Protein AF-A0A380DXM8-F1 (afdb_monomer)

Radius of gyration: 19.33 Å; Cα contacts (8 Å, |Δi|>4): 105; chains: 1; bounding box: 53×20×56 Å

Solvent-accessible surface area (backbone atoms only — not comparable to full-atom values): 6214 Å² total; per-residue (Å²): 131,88,48,75,65,54,55,52,49,53,53,50,52,52,52,49,50,58,56,69,70,33,65,70,55,52,52,49,51,54,52,48,38,45,73,65,14,28,39,36,30,32,57,38,96,87,40,85,59,96,79,51,85,58,58,85,42,39,77,30,75,46,48,55,74,71,62,51,72,71,55,53,52,50,52,53,47,33,36,73,71,51,32,34,42,78,46,80,48,55,85,54,63,71,53,52,54,50,51,47,57,60,55,54,63,73,75,106

InterPro domains:
  IPR023323 Tex-like domain superfamily [G3DSA:1.10.3500.10] (1-107)
  IPR055179 Tex-like, central region [PF22706] (3-94)

Mean predicted aligned error: 6.72 Å

pLDDT: mean 87.37, std 10.11, range [43.41, 94.94]

Nearest PDB structures (foldseek):
  2oce-assembly1_A  TM=9.085E-01  e=1.465E-05  Pseudomonas aeruginosa PAO1
  3bzk-assembly1_A  TM=8.880E-01  e=1.674E-05  Pseudomonas aeruginosa
  8aaf-assembly1_a  TM=2.800E-01  e=2.878E+00  Saccharomyces cerevisiae
  7zjw-assembly1_Lt  TM=1.948E-01  e=2.693E+00  Oryctolagus cuniculus

Structure (mmCIF, N/CA/C/O backbone):
data_AF-A0A380DXM8-F1
#
_entry.id   AF-A0A380DXM8-F1
#
loop_
_atom_site.group_PDB
_atom_site.id
_atom_site.type_symbol
_atom_site.label_atom_id
_atom_site.label_alt_id
_atom_site.label_comp_id
_atom_site.label_asym_id
_atom_site.label_entity_id
_atom_site.label_seq_id
_atom_site.pdbx_PDB_ins_code
_atom_site.Cartn_x
_atom_site.Cartn_y
_atom_site.Cartn_z
_atom_site.occupancy
_atom_site.B_iso_or_equiv
_atom_site.auth_seq_id
_atom_site.auth_comp_id
_atom_site.auth_asym_id
_atom_site.auth_atom_id
_atom_site.pdbx_PDB_model_num
ATOM 1 N N . MET A 1 1 ? 35.869 -7.745 -3.621 1.00 48.25 1 MET A N 1
ATOM 2 C CA . MET A 1 1 ? 35.861 -8.018 -5.073 1.00 48.25 1 MET A CA 1
ATOM 3 C C . MET A 1 1 ? 34.392 -8.076 -5.457 1.00 48.25 1 MET A C 1
ATOM 5 O O . MET A 1 1 ? 33.714 -8.924 -4.899 1.00 48.25 1 MET A O 1
ATOM 9 N N . GLN A 1 2 ? 33.871 -7.117 -6.230 1.00 68.44 2 GLN A N 1
ATOM 10 C CA . GLN A 1 2 ? 32.475 -7.179 -6.692 1.00 68.44 2 GLN A CA 1
ATOM 11 C C . GLN A 1 2 ? 32.359 -8.348 -7.672 1.00 68.44 2 GLN A C 1
ATOM 13 O O . GLN A 1 2 ? 33.169 -8.453 -8.596 1.00 68.44 2 GLN A O 1
ATOM 18 N N . SER A 1 3 ? 31.434 -9.267 -7.406 1.00 89.12 3 SER A N 1
ATOM 19 C CA . SER A 1 3 ? 31.192 -10.427 -8.260 1.00 89.12 3 SER A CA 1
ATOM 20 C C . SER A 1 3 ? 30.393 -10.025 -9.506 1.00 89.12 3 SER A C 1
ATOM 22 O O . SER A 1 3 ? 29.786 -8.955 -9.557 1.00 89.12 3 SER A O 1
ATOM 24 N N . VAL A 1 4 ? 30.370 -10.890 -10.523 1.00 89.75 4 VAL A N 1
ATOM 25 C CA . VAL A 1 4 ? 29.502 -10.699 -11.701 1.00 89.75 4 VAL A CA 1
ATOM 26 C C . VAL A 1 4 ? 28.026 -10.614 -11.283 1.00 89.75 4 VAL A C 1
ATOM 28 O O . VAL A 1 4 ? 27.266 -9.839 -11.857 1.00 89.75 4 VAL A O 1
ATOM 31 N N . GLU A 1 5 ? 27.631 -11.354 -10.248 1.00 90.69 5 GLU A N 1
ATOM 32 C CA . GLU A 1 5 ? 26.272 -11.341 -9.697 1.00 90.69 5 GLU A CA 1
ATOM 33 C C . GLU A 1 5 ? 25.928 -9.990 -9.059 1.00 90.69 5 GLU A C 1
ATOM 35 O O . GLU A 1 5 ? 24.837 -9.469 -9.286 1.00 90.69 5 GLU A O 1
ATOM 40 N N . ASP A 1 6 ? 26.873 -9.375 -8.340 1.00 89.56 6 ASP A N 1
ATOM 41 C CA . ASP A 1 6 ? 26.690 -8.035 -7.768 1.00 89.56 6 ASP A CA 1
ATOM 42 C C . ASP A 1 6 ? 26.510 -6.977 -8.863 1.00 89.56 6 ASP A C 1
ATOM 44 O O . ASP A 1 6 ? 25.696 -6.066 -8.717 1.00 89.56 6 ASP A O 1
ATOM 48 N N . ALA A 1 7 ? 27.238 -7.107 -9.977 1.00 89.31 7 ALA A N 1
ATOM 49 C CA . ALA A 1 7 ? 27.105 -6.201 -11.115 1.00 89.31 7 ALA A CA 1
ATOM 50 C C . ALA A 1 7 ? 25.731 -6.333 -11.798 1.00 89.31 7 ALA A C 1
ATOM 52 O O . ALA A 1 7 ? 25.110 -5.322 -12.128 1.00 89.31 7 ALA A O 1
ATOM 53 N N . ILE A 1 8 ? 25.228 -7.563 -11.969 1.00 91.19 8 ILE A N 1
ATOM 54 C CA . ILE A 1 8 ? 23.885 -7.814 -12.517 1.00 91.19 8 ILE A CA 1
ATOM 55 C C . ILE A 1 8 ? 22.816 -7.257 -11.580 1.00 91.19 8 ILE A C 1
ATOM 57 O O . ILE A 1 8 ? 21.902 -6.572 -12.034 1.00 91.19 8 ILE A O 1
ATOM 61 N N . LYS A 1 9 ? 22.942 -7.514 -10.276 1.00 93.31 9 LYS A N 1
ATOM 62 C CA . LYS A 1 9 ? 21.993 -7.015 -9.282 1.00 93.31 9 LYS A CA 1
ATOM 63 C C . LYS A 1 9 ? 21.969 -5.488 -9.251 1.00 93.31 9 LYS A C 1
ATOM 65 O O . LYS A 1 9 ? 20.894 -4.906 -9.296 1.00 93.31 9 LYS A O 1
ATOM 70 N N . GLY A 1 10 ? 23.135 -4.844 -9.287 1.00 91.06 10 GLY A N 1
ATOM 71 C CA . GLY A 1 10 ? 23.222 -3.387 -9.383 1.00 91.06 10 GLY A CA 1
ATOM 72 C C . GLY A 1 10 ? 22.532 -2.838 -10.635 1.00 91.06 10 GLY A C 1
ATOM 73 O O . GLY A 1 10 ? 21.799 -1.858 -10.550 1.00 91.06 10 GLY A O 1
ATOM 74 N N . ALA A 1 11 ? 22.695 -3.493 -11.788 1.00 90.81 11 ALA A N 1
ATOM 75 C CA . ALA A 1 11 ? 21.985 -3.108 -13.008 1.00 90.81 11 ALA A CA 1
ATOM 76 C C . ALA A 1 11 ? 20.458 -3.288 -12.884 1.00 90.81 11 ALA A C 1
ATOM 78 O O . ALA A 1 11 ? 19.703 -2.428 -13.335 1.00 90.81 11 ALA A O 1
ATOM 79 N N . GLN A 1 12 ? 19.997 -4.372 -12.252 1.00 90.44 12 GLN A N 1
ATOM 80 C CA . GLN A 1 12 ? 18.573 -4.606 -11.988 1.00 90.44 12 GLN A CA 1
ATOM 81 C C . GLN A 1 12 ? 17.981 -3.561 -11.039 1.00 90.44 12 GLN A C 1
ATOM 83 O O . GLN A 1 12 ? 16.894 -3.056 -11.310 1.00 90.44 12 GLN A O 1
ATOM 88 N N . ASP A 1 13 ? 18.700 -3.209 -9.972 1.00 93.50 13 ASP A N 1
ATOM 89 C CA . ASP A 1 13 ? 18.269 -2.205 -8.998 1.00 93.50 13 ASP A CA 1
ATOM 90 C C . ASP A 1 13 ? 18.113 -0.827 -9.665 1.00 93.50 13 ASP A C 1
ATOM 92 O O . ASP A 1 13 ? 17.107 -0.154 -9.451 1.00 93.50 13 ASP A O 1
ATOM 96 N N . ILE A 1 14 ? 19.038 -0.450 -10.559 1.00 91.94 14 ILE A N 1
ATOM 97 C CA . ILE A 1 14 ? 18.951 0.797 -11.341 1.00 91.94 14 ILE A CA 1
ATOM 98 C C . ILE A 1 14 ? 17.700 0.808 -12.231 1.00 91.94 14 ILE A C 1
ATOM 100 O O . ILE A 1 14 ? 16.972 1.800 -12.270 1.00 91.94 14 ILE A O 1
ATOM 104 N N . ILE A 1 15 ? 17.429 -0.288 -12.946 1.00 89.19 15 ILE A N 1
ATOM 105 C CA . ILE A 1 15 ? 16.239 -0.392 -13.807 1.00 89.19 15 ILE A CA 1
ATOM 106 C C . ILE A 1 15 ? 14.961 -0.331 -12.959 1.00 89.19 15 ILE A C 1
ATOM 108 O O . ILE A 1 15 ? 14.004 0.356 -13.322 1.00 89.19 15 ILE A O 1
ATOM 112 N N . ALA A 1 16 ? 14.942 -1.016 -11.814 1.00 89.44 16 ALA A N 1
ATOM 113 C CA . ALA A 1 16 ? 13.811 -0.993 -10.894 1.00 89.44 16 ALA A CA 1
ATOM 114 C C . ALA A 1 16 ? 13.545 0.422 -10.359 1.00 89.44 16 ALA A C 1
ATOM 116 O O . ALA A 1 16 ? 12.389 0.850 -10.333 1.00 89.44 16 ALA A O 1
ATOM 117 N N . GLU A 1 17 ? 14.594 1.164 -9.997 1.00 91.12 17 GLU A N 1
ATOM 118 C CA . GLU A 1 17 ? 14.501 2.559 -9.559 1.00 91.12 17 GLU A CA 1
ATOM 119 C C . GLU A 1 17 ? 13.874 3.433 -10.655 1.00 91.12 17 GLU A C 1
ATOM 121 O O . GLU A 1 17 ? 12.846 4.072 -10.418 1.00 91.12 17 GLU A O 1
ATOM 126 N N . GLN A 1 18 ? 14.397 3.357 -11.884 1.00 89.75 18 GLN A N 1
ATOM 127 C CA . GLN A 1 18 ? 13.888 4.116 -13.034 1.00 89.75 18 GLN A CA 1
ATOM 128 C C . GLN A 1 18 ? 12.404 3.847 -13.320 1.00 89.75 18 GLN A C 1
ATOM 130 O O . GLN A 1 18 ? 11.630 4.782 -13.547 1.00 89.75 18 GLN A O 1
ATOM 135 N N . ILE A 1 19 ? 11.986 2.579 -13.287 1.00 88.44 19 ILE A N 1
ATOM 136 C CA . ILE A 1 19 ? 10.580 2.205 -13.482 1.00 88.44 19 ILE A CA 1
ATOM 137 C C . ILE A 1 19 ? 9.728 2.712 -12.306 1.00 88.44 19 ILE A C 1
ATOM 139 O O . ILE A 1 19 ? 8.635 3.239 -12.519 1.00 88.44 19 ILE A O 1
ATOM 143 N N . SER A 1 20 ? 10.212 2.599 -11.067 1.00 88.38 20 SER A N 1
ATOM 144 C CA . SER A 1 20 ? 9.463 3.004 -9.867 1.00 88.38 20 SER A CA 1
ATOM 145 C C . SER A 1 20 ? 9.213 4.518 -9.770 1.00 88.38 20 SER A C 1
ATOM 147 O O . SER A 1 20 ? 8.179 4.957 -9.241 1.00 88.38 20 SER A O 1
ATOM 149 N N . ASP A 1 21 ? 10.118 5.317 -10.337 1.00 90.19 21 ASP A N 1
ATOM 150 C CA . ASP A 1 21 ? 10.029 6.776 -10.356 1.00 90.19 21 ASP A CA 1
ATOM 151 C C . ASP A 1 21 ? 9.186 7.322 -11.508 1.00 90.19 21 ASP A C 1
ATOM 153 O O . ASP A 1 21 ? 8.804 8.495 -11.502 1.00 90.19 21 ASP A O 1
ATOM 157 N N . ASN A 1 22 ? 8.802 6.480 -12.469 1.00 91.88 22 ASN A N 1
ATOM 158 C CA . ASN A 1 22 ? 7.989 6.925 -13.586 1.00 91.88 22 ASN A CA 1
ATOM 159 C C . ASN A 1 22 ? 6.546 7.260 -13.129 1.00 91.88 22 ASN A C 1
ATOM 161 O O . ASN A 1 22 ? 5.769 6.371 -12.742 1.00 91.88 22 ASN A O 1
ATOM 165 N N . PRO A 1 23 ? 6.110 8.535 -13.225 1.00 91.81 23 PRO A N 1
ATOM 166 C CA . PRO A 1 23 ? 4.797 8.963 -12.741 1.00 91.81 23 PRO A CA 1
ATOM 167 C C . PRO A 1 23 ? 3.635 8.319 -13.510 1.00 91.81 23 PRO A C 1
ATOM 169 O O . PRO A 1 23 ? 2.529 8.192 -12.971 1.00 91.81 23 PRO A O 1
ATOM 172 N N . LYS A 1 24 ? 3.867 7.869 -14.750 1.00 91.00 24 LYS A N 1
ATOM 173 C CA . LYS A 1 24 ? 2.866 7.176 -15.571 1.00 91.00 24 LYS A CA 1
ATOM 174 C C . LYS A 1 24 ? 2.462 5.843 -14.942 1.00 91.00 24 LYS A C 1
ATOM 176 O O . LYS A 1 24 ? 1.268 5.558 -14.833 1.00 91.00 24 LYS A O 1
ATOM 181 N N . TYR A 1 25 ? 3.440 5.060 -14.488 1.00 91.12 25 TYR A N 1
ATOM 182 C CA . TYR A 1 25 ? 3.205 3.758 -13.857 1.00 91.12 25 TYR A CA 1
ATOM 183 C C . TYR A 1 25 ? 2.561 3.925 -12.491 1.00 91.12 25 TYR A C 1
ATOM 185 O O . TYR A 1 25 ? 1.539 3.298 -12.214 1.00 91.12 25 TYR A O 1
ATOM 193 N N . ARG A 1 26 ? 3.056 4.875 -11.692 1.00 90.69 26 ARG A N 1
ATOM 194 C CA . ARG A 1 26 ? 2.457 5.219 -10.398 1.00 90.69 26 ARG A CA 1
ATOM 19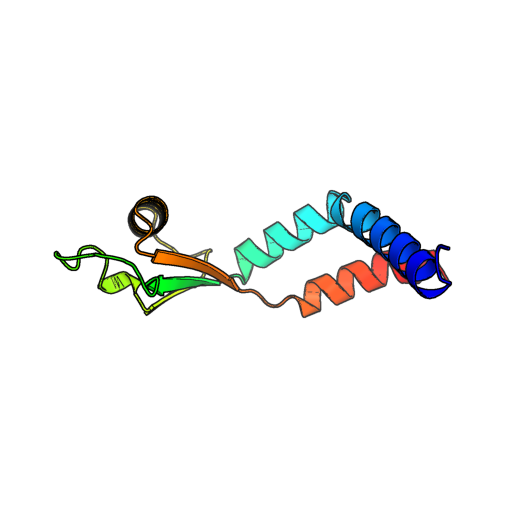5 C C . ARG A 1 26 ? 0.979 5.591 -10.523 1.00 90.69 26 ARG A C 1
ATOM 197 O O . ARG A 1 26 ? 0.147 5.079 -9.780 1.00 90.69 26 ARG A O 1
ATOM 204 N N . THR A 1 27 ? 0.639 6.443 -11.490 1.00 92.00 27 THR A N 1
ATOM 205 C CA . THR A 1 27 ? -0.752 6.857 -11.732 1.00 92.00 27 THR A CA 1
ATOM 206 C C . THR A 1 27 ? -1.636 5.671 -12.115 1.00 92.00 27 THR A C 1
ATOM 208 O O . THR A 1 27 ? -2.756 5.548 -11.617 1.00 92.00 27 THR A O 1
ATOM 211 N N . LYS A 1 28 ? -1.136 4.780 -12.979 1.00 91.12 28 LYS A N 1
ATOM 212 C CA . LYS A 1 28 ? -1.855 3.572 -13.399 1.00 91.12 28 LYS A CA 1
ATOM 213 C C . LYS A 1 28 ? -2.099 2.623 -12.223 1.00 91.12 28 LYS A C 1
ATOM 215 O O . LYS A 1 28 ? -3.242 2.230 -12.018 1.00 91.12 28 LYS A O 1
ATOM 220 N N . ILE A 1 29 ? -1.073 2.355 -11.413 1.00 92.06 29 ILE A N 1
ATOM 221 C CA . ILE A 1 29 ? -1.168 1.530 -10.198 1.00 92.06 29 ILE A CA 1
ATOM 222 C C . ILE A 1 29 ? -2.221 2.087 -9.241 1.00 92.06 29 ILE A C 1
ATOM 224 O O . ILE A 1 29 ? -3.108 1.356 -8.812 1.00 92.06 29 ILE A O 1
ATOM 228 N N . LEU A 1 30 ? -2.167 3.388 -8.934 1.00 91.50 30 LEU A N 1
ATOM 229 C CA . LEU A 1 30 ? -3.127 4.018 -8.023 1.00 91.50 30 LEU A CA 1
ATOM 230 C C . LEU A 1 30 ? -4.562 3.929 -8.548 1.00 91.50 30 LEU A C 1
ATOM 232 O O . LEU A 1 30 ? -5.487 3.680 -7.776 1.00 91.50 30 LEU A O 1
ATOM 236 N N . LYS A 1 31 ? -4.753 4.115 -9.857 1.00 92.31 31 LYS A N 1
ATOM 237 C CA . LYS A 1 31 ? -6.068 4.013 -10.492 1.00 92.31 31 LYS A CA 1
ATOM 238 C C . LYS A 1 31 ? -6.613 2.588 -10.431 1.00 92.31 31 LYS A C 1
ATOM 240 O O . LYS A 1 31 ? -7.780 2.399 -10.089 1.00 92.31 31 LYS A O 1
ATOM 245 N N . ASP A 1 32 ? -5.777 1.605 -10.735 1.00 92.06 32 ASP A N 1
ATOM 246 C CA . ASP A 1 32 ? -6.164 0.198 -10.709 1.00 92.06 32 ASP A CA 1
ATOM 247 C C . ASP A 1 32 ? -6.465 -0.237 -9.272 1.00 92.06 32 ASP A C 1
ATOM 249 O O . ASP A 1 32 ? -7.559 -0.728 -9.007 1.00 92.06 32 ASP A O 1
ATOM 253 N N . MET A 1 33 ? -5.594 0.090 -8.314 1.00 92.88 33 MET A N 1
ATOM 254 C CA . MET A 1 33 ? -5.832 -0.135 -6.887 1.00 92.88 33 MET A CA 1
ATOM 255 C C . MET A 1 33 ? -7.128 0.535 -6.408 1.00 92.88 33 MET A C 1
ATOM 257 O O . MET A 1 33 ? -7.909 -0.084 -5.698 1.00 92.88 33 MET A O 1
ATOM 261 N N . TYR A 1 34 ? -7.432 1.762 -6.829 1.00 92.00 34 TYR A N 1
ATOM 262 C CA . TYR A 1 34 ? -8.693 2.411 -6.456 1.00 92.00 34 TYR A CA 1
ATOM 263 C C . TYR A 1 34 ? -9.932 1.685 -7.009 1.00 92.00 34 TYR A C 1
ATOM 265 O O . TYR A 1 34 ? -10.982 1.653 -6.363 1.00 92.00 34 TYR A O 1
ATOM 273 N N . HIS A 1 35 ? -9.842 1.110 -8.210 1.00 91.50 35 HIS A N 1
ATOM 274 C CA . HIS A 1 35 ? -10.975 0.459 -8.866 1.00 91.50 35 HIS A CA 1
ATOM 275 C C . HIS A 1 35 ? -11.178 -1.001 -8.462 1.00 91.50 35 HIS A C 1
ATOM 277 O O . HIS A 1 35 ? -12.330 -1.411 -8.309 1.00 91.50 35 HIS A O 1
ATOM 283 N N . GLN A 1 36 ? -10.094 -1.759 -8.307 1.00 92.62 36 GLN A N 1
ATOM 284 C CA . GLN A 1 36 ? -10.121 -3.208 -8.082 1.00 92.62 36 GLN A CA 1
ATOM 285 C C . GLN A 1 36 ? -9.487 -3.633 -6.756 1.00 92.62 36 GLN A C 1
ATOM 287 O O . GLN A 1 36 ? -9.559 -4.803 -6.393 1.00 92.62 36 GLN A O 1
ATOM 292 N N . GLY A 1 37 ? -8.869 -2.699 -6.036 1.00 93.62 37 GLY A N 1
ATOM 293 C CA . GLY A 1 37 ? -8.208 -2.992 -4.781 1.00 93.62 37 GLY A CA 1
ATOM 294 C C . GLY A 1 37 ? -9.180 -3.244 -3.642 1.00 93.62 37 GLY A C 1
ATOM 295 O O . GLY A 1 37 ? -10.269 -2.663 -3.541 1.00 93.62 37 GLY A O 1
ATOM 296 N N . VAL A 1 38 ? -8.731 -4.114 -2.755 1.00 94.94 38 VAL A N 1
ATOM 297 C CA . VAL A 1 38 ? -9.416 -4.544 -1.550 1.00 94.94 38 VAL A CA 1
ATOM 298 C C . VAL A 1 38 ? -8.534 -4.185 -0.364 1.00 94.94 38 VAL A C 1
ATOM 300 O O . VAL A 1 38 ? -7.329 -4.435 -0.363 1.00 94.94 38 VAL A O 1
ATOM 303 N N . LEU A 1 39 ? -9.136 -3.549 0.635 1.00 94.62 39 LEU A N 1
ATOM 304 C CA . LEU A 1 39 ? -8.506 -3.319 1.924 1.00 94.62 39 LEU A CA 1
ATOM 305 C C . LEU A 1 39 ? -8.770 -4.544 2.791 1.00 94.62 39 LEU A C 1
ATOM 307 O O . LEU A 1 39 ? -9.927 -4.886 3.026 1.00 94.62 39 LEU A O 1
ATOM 311 N N . THR A 1 40 ? -7.703 -5.161 3.284 1.00 94.19 40 THR A N 1
ATOM 312 C CA . THR A 1 40 ? -7.745 -6.320 4.176 1.00 94.19 40 THR A CA 1
ATOM 313 C C . THR A 1 40 ? -7.087 -5.946 5.502 1.00 94.19 40 THR A C 1
ATOM 315 O O . THR A 1 40 ? -5.992 -5.381 5.523 1.00 94.19 40 THR A O 1
ATOM 318 N N . THR A 1 41 ? -7.730 -6.256 6.627 1.00 94.38 41 THR A N 1
ATOM 319 C CA . THR A 1 41 ? -7.174 -6.023 7.965 1.00 94.38 41 THR A CA 1
ATOM 320 C C . THR A 1 41 ? -7.067 -7.308 8.767 1.00 94.38 41 THR A C 1
ATOM 322 O O . THR A 1 41 ? -7.935 -8.180 8.711 1.00 94.38 41 THR A O 1
ATOM 325 N N . SER A 1 42 ? -5.990 -7.406 9.544 1.00 92.62 42 SER A N 1
ATOM 326 C CA . SER A 1 42 ? -5.725 -8.535 10.433 1.00 92.62 42 SER A CA 1
ATOM 327 C C . SER A 1 42 ? -5.245 -8.073 11.807 1.00 92.62 42 SER A C 1
ATOM 329 O O . SER A 1 42 ? -4.467 -7.120 11.889 1.00 92.62 42 SER A O 1
ATOM 331 N N . LYS A 1 43 ? -5.609 -8.775 12.884 1.00 90.25 43 LYS A N 1
ATOM 332 C CA . LYS A 1 43 ? -5.049 -8.508 14.223 1.00 90.25 43 LYS A CA 1
ATOM 333 C C . LYS A 1 43 ? -3.540 -8.784 14.257 1.00 90.25 43 LYS A C 1
ATOM 335 O O . LYS A 1 43 ? -3.077 -9.814 13.762 1.00 90.25 43 LYS A O 1
ATOM 340 N N . LYS A 1 44 ? -2.751 -7.889 14.860 1.00 89.19 44 LYS A N 1
ATOM 341 C CA . LYS A 1 44 ? -1.321 -8.144 15.100 1.00 89.19 44 LYS A CA 1
ATOM 342 C C . LYS A 1 44 ? -1.146 -9.159 16.235 1.00 89.19 44 LYS A C 1
ATOM 344 O O . LYS A 1 44 ? -1.851 -9.112 17.234 1.00 89.19 44 LYS A O 1
ATOM 349 N N . LYS A 1 45 ? -0.166 -10.061 16.098 1.00 79.56 45 LYS A N 1
ATOM 350 C CA . LYS A 1 45 ? 0.055 -11.178 17.042 1.00 79.56 45 LYS A CA 1
ATOM 351 C C . LYS A 1 45 ? 0.308 -10.736 18.492 1.00 79.56 45 LYS A C 1
ATOM 353 O O . LYS A 1 45 ? -0.097 -11.442 19.401 1.00 79.56 45 LYS A O 1
ATOM 35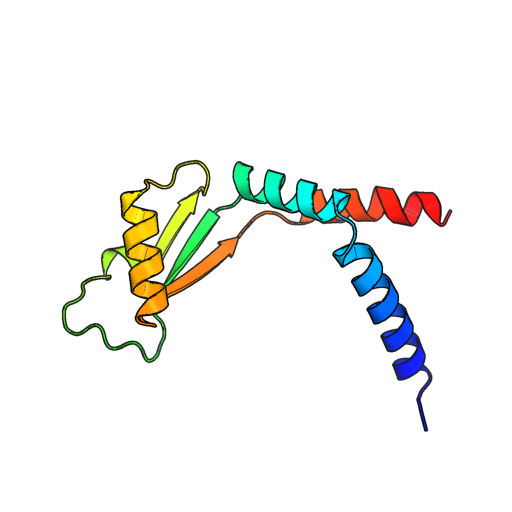8 N N . ASN A 1 46 ? 0.923 -9.568 18.689 1.00 78.56 46 ASN A N 1
ATOM 359 C CA . ASN A 1 46 ? 1.258 -9.014 20.009 1.00 78.56 46 ASN A CA 1
ATOM 360 C C . ASN A 1 46 ? 0.379 -7.805 20.381 1.00 78.56 46 ASN A C 1
ATOM 362 O O . ASN A 1 46 ? 0.813 -6.943 21.137 1.00 78.56 46 ASN A O 1
ATOM 366 N N . ALA A 1 47 ? -0.804 -7.674 19.777 1.00 78.69 47 ALA A N 1
ATOM 367 C CA . ALA A 1 47 ? -1.701 -6.563 20.061 1.00 78.69 47 ALA A CA 1
ATOM 368 C C . ALA A 1 47 ? -2.552 -6.827 21.306 1.00 78.69 47 ALA A C 1
ATOM 370 O O . ALA A 1 47 ? -3.366 -7.756 21.318 1.00 78.69 47 ALA A O 1
ATOM 371 N N . GLU A 1 48 ? -2.414 -5.956 22.300 1.00 73.81 48 GLU A N 1
ATOM 372 C CA . GLU A 1 48 ? -3.328 -5.867 23.434 1.00 73.81 48 GLU A CA 1
ATOM 373 C C . GLU A 1 48 ? -4.529 -5.000 23.039 1.00 73.81 48 GLU A C 1
ATOM 375 O O . GLU A 1 48 ? -4.397 -3.823 22.720 1.00 73.81 48 GLU A O 1
ATOM 380 N N . ASP A 1 49 ? -5.710 -5.612 23.017 1.00 74.88 49 ASP A N 1
ATOM 381 C CA . ASP A 1 49 ? -6.995 -4.932 22.832 1.00 74.88 49 ASP A CA 1
ATOM 382 C C . ASP A 1 49 ? -7.968 -5.520 23.853 1.00 74.88 49 ASP A C 1
ATOM 384 O O . ASP A 1 49 ? -8.829 -6.338 23.535 1.00 74.88 49 ASP A O 1
ATOM 388 N N . GLU A 1 50 ? -7.748 -5.162 25.119 1.00 70.75 50 GLU A N 1
ATOM 389 C CA . GLU A 1 50 ? -8.456 -5.711 26.286 1.00 70.75 50 GLU A CA 1
ATOM 390 C C . GLU A 1 50 ? -9.971 -5.469 26.241 1.00 70.75 50 GLU A C 1
ATOM 392 O O . GLU A 1 50 ? -10.740 -6.169 26.893 1.00 70.75 50 GLU A O 1
ATOM 397 N N . LYS A 1 51 ? -10.406 -4.466 25.471 1.00 78.06 51 LYS A N 1
ATOM 398 C CA . LYS A 1 51 ? -11.809 -4.058 25.335 1.00 78.06 51 LYS A CA 1
ATOM 399 C C . LYS A 1 51 ? -12.461 -4.540 24.039 1.00 78.06 51 LYS A C 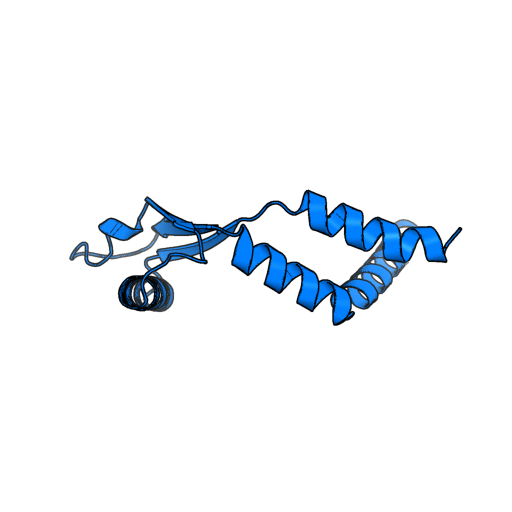1
ATOM 401 O O . LYS A 1 51 ? -13.628 -4.222 23.826 1.00 78.06 51 LYS A O 1
ATOM 406 N N . GLY A 1 52 ? -11.720 -5.235 23.173 1.00 82.94 52 GLY A N 1
ATOM 407 C CA . GLY A 1 52 ? -12.235 -5.716 21.892 1.00 82.94 52 GLY A CA 1
ATOM 408 C C . GLY A 1 52 ? -12.739 -4.601 20.968 1.00 82.94 52 GLY A C 1
ATOM 409 O O . GLY A 1 52 ? -13.629 -4.816 20.147 1.00 82.94 52 GLY A O 1
ATOM 410 N N . ILE A 1 53 ? -12.190 -3.385 21.086 1.00 84.88 53 ILE A N 1
ATOM 411 C CA . ILE A 1 53 ? -12.700 -2.199 20.373 1.00 84.88 53 ILE A CA 1
ATOM 412 C C . ILE A 1 53 ? -12.636 -2.411 18.855 1.00 84.88 53 ILE A C 1
ATOM 414 O O . ILE A 1 53 ? -13.466 -1.883 18.111 1.00 84.88 53 ILE A O 1
ATOM 418 N N . PHE A 1 54 ? -11.662 -3.201 18.396 1.00 88.12 54 PHE A N 1
ATOM 419 C CA . PHE A 1 54 ? -11.414 -3.462 16.984 1.00 88.12 54 PHE A CA 1
ATOM 420 C C . PHE A 1 54 ? -11.786 -4.886 16.550 1.00 88.12 54 PHE A C 1
ATOM 422 O O . PHE A 1 54 ? -11.379 -5.296 15.463 1.00 88.12 54 PHE A O 1
ATOM 429 N N . GLU A 1 55 ? -12.567 -5.632 17.342 1.00 86.56 55 GLU A N 1
ATOM 430 C CA . GLU A 1 55 ? -12.928 -7.033 17.051 1.00 86.56 55 GLU A CA 1
ATOM 431 C C . GLU A 1 55 ? -13.528 -7.221 15.655 1.00 86.56 55 GLU A C 1
ATOM 433 O O . GLU A 1 55 ? -13.134 -8.130 14.923 1.00 86.56 55 GLU A O 1
ATOM 438 N N . MET A 1 56 ? -14.405 -6.305 15.234 1.00 87.75 56 MET A N 1
ATOM 439 C CA . MET A 1 56 ? -15.020 -6.336 13.900 1.00 87.75 56 MET A CA 1
ATOM 440 C C . MET A 1 56 ? -14.009 -6.212 12.747 1.00 87.75 56 MET A C 1
ATOM 442 O O . MET A 1 56 ? -14.340 -6.526 11.607 1.00 87.75 56 MET A O 1
ATOM 446 N N . TYR A 1 57 ? -12.786 -5.758 13.031 1.00 89.50 57 TYR A N 1
ATOM 447 C CA . TYR A 1 57 ? -11.726 -5.502 12.057 1.00 89.50 57 TYR A CA 1
ATOM 448 C C . TYR A 1 57 ? -10.546 -6.482 12.171 1.00 89.50 57 TYR A C 1
ATOM 450 O O . TYR A 1 57 ? -9.543 -6.323 11.475 1.00 89.50 57 TYR A O 1
ATOM 458 N N . TYR A 1 58 ? -10.626 -7.512 13.018 1.00 88.62 58 TYR A N 1
ATOM 459 C CA . TYR A 1 58 ? -9.550 -8.506 13.143 1.00 88.62 58 TYR A CA 1
ATOM 460 C C . TYR A 1 58 ? -9.400 -9.422 11.928 1.00 88.62 58 TYR A C 1
ATOM 462 O O . TYR A 1 58 ? -8.324 -9.989 11.745 1.00 88.62 58 TYR A O 1
ATOM 470 N N . ALA A 1 59 ? -10.461 -9.575 11.138 1.00 89.06 59 ALA A N 1
ATOM 471 C CA . ALA A 1 59 ? -10.489 -10.325 9.888 1.00 89.06 59 ALA A CA 1
ATOM 472 C C . ALA A 1 59 ? -11.510 -9.668 8.951 1.00 89.06 59 ALA A C 1
ATOM 474 O O . ALA A 1 59 ? -12.608 -10.179 8.738 1.00 89.06 59 ALA A O 1
ATOM 475 N N . TYR A 1 60 ? -11.171 -8.477 8.461 1.00 92.12 60 TYR A N 1
ATOM 476 C CA . TYR A 1 60 ? -12.071 -7.666 7.646 1.00 92.12 60 TYR A CA 1
ATOM 477 C C . TYR A 1 60 ? -11.497 -7.457 6.252 1.00 92.12 60 TYR A C 1
ATOM 479 O O . TYR A 1 60 ? -10.290 -7.298 6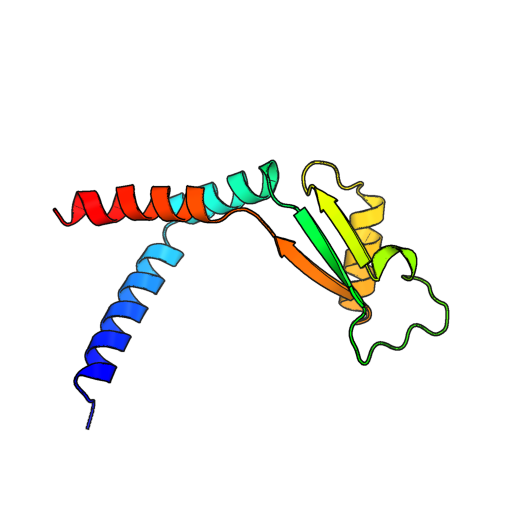.091 1.00 92.12 60 TYR A O 1
ATOM 487 N N . SER A 1 61 ? -12.369 -7.468 5.247 1.00 93.12 61 SER A N 1
ATOM 488 C CA . SER A 1 61 ? -11.996 -7.260 3.854 1.00 93.12 61 SER A CA 1
ATOM 489 C C . SER A 1 61 ? -13.111 -6.510 3.129 1.00 93.12 61 SER A C 1
ATOM 491 O O . SER A 1 61 ? -14.271 -6.926 3.172 1.00 93.12 61 SER A O 1
ATOM 493 N N . GLU A 1 62 ? -12.788 -5.381 2.498 1.00 92.88 62 GLU A N 1
ATOM 494 C CA . GLU A 1 62 ? -13.759 -4.577 1.748 1.00 92.88 62 GLU A CA 1
ATOM 495 C C . GLU A 1 62 ? -13.110 -3.881 0.538 1.00 92.88 62 GLU A C 1
ATOM 497 O O . GLU A 1 62 ? -11.989 -3.377 0.647 1.00 92.88 62 GLU A O 1
ATOM 502 N N . PRO A 1 63 ? -13.800 -3.789 -0.618 1.00 94.38 63 PRO A N 1
ATOM 503 C CA . PRO A 1 63 ? -13.314 -3.019 -1.759 1.00 94.38 63 PRO A CA 1
ATOM 504 C C . PRO A 1 63 ? -13.079 -1.543 -1.411 1.00 94.38 63 PRO A C 1
ATOM 506 O O . PRO A 1 63 ? -13.973 -0.868 -0.891 1.00 94.38 63 PRO A O 1
ATOM 509 N N . ILE A 1 64 ? -11.919 -1.004 -1.800 1.00 92.31 64 ILE A N 1
ATOM 510 C CA . ILE A 1 64 ? -11.503 0.382 -1.503 1.00 92.31 64 ILE A CA 1
ATOM 511 C C . ILE A 1 64 ? -12.530 1.393 -2.022 1.00 92.31 64 ILE A C 1
ATOM 513 O O . ILE A 1 64 ? -12.834 2.383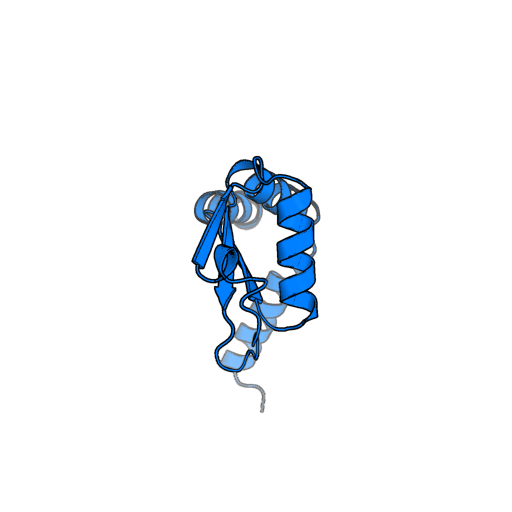 -1.366 1.00 92.31 64 ILE A O 1
ATOM 517 N N . LYS A 1 65 ? -13.137 1.124 -3.179 1.00 92.56 65 LYS A N 1
ATOM 518 C CA . LYS A 1 65 ? -14.145 2.004 -3.784 1.00 92.56 65 LYS A CA 1
ATOM 519 C C . LYS A 1 65 ? -15.431 2.149 -2.954 1.00 92.56 65 LYS A C 1
ATOM 521 O O . LYS A 1 65 ? -16.186 3.092 -3.176 1.00 92.56 65 LYS A O 1
ATOM 526 N N . ARG A 1 66 ? -15.729 1.196 -2.064 1.00 91.88 66 ARG A N 1
ATOM 527 C CA . ARG A 1 66 ? -17.002 1.121 -1.322 1.00 91.88 66 ARG A CA 1
ATOM 528 C C . ARG A 1 66 ? -16.853 1.307 0.185 1.00 91.88 66 ARG A C 1
ATOM 530 O O . ARG A 1 66 ? -17.873 1.409 0.862 1.00 91.88 66 ARG A O 1
ATOM 537 N N . ILE A 1 67 ? -15.625 1.371 0.698 1.00 92.75 67 ILE A N 1
ATOM 538 C CA . ILE A 1 67 ? -15.389 1.516 2.131 1.00 92.75 67 ILE A CA 1
ATOM 539 C C . ILE A 1 67 ? -15.996 2.819 2.659 1.00 92.75 67 ILE A C 1
ATOM 541 O O . ILE A 1 67 ? -15.798 3.903 2.111 1.00 92.75 67 ILE A O 1
ATOM 545 N N . ALA A 1 68 ? -16.763 2.715 3.742 1.00 93.12 68 ALA A N 1
ATOM 546 C CA . ALA A 1 68 ? -17.378 3.877 4.365 1.00 93.12 68 ALA A CA 1
ATOM 547 C C . ALA A 1 68 ? -16.350 4.686 5.175 1.00 93.12 68 ALA A C 1
ATOM 549 O O . ALA A 1 68 ? -15.521 4.118 5.886 1.00 93.12 68 ALA A O 1
ATOM 550 N N . ASN A 1 69 ? -16.468 6.019 5.160 1.00 91.75 69 ASN A N 1
ATOM 551 C CA . ASN A 1 69 ? -15.535 6.928 5.846 1.00 91.75 69 ASN A CA 1
ATOM 552 C C . ASN A 1 69 ? -15.322 6.585 7.333 1.00 91.75 69 ASN A C 1
ATOM 554 O O . ASN A 1 69 ? -14.198 6.627 7.825 1.00 91.75 69 ASN A O 1
ATOM 558 N N . HIS A 1 70 ? -16.382 6.205 8.055 1.00 90.62 70 HIS A N 1
ATOM 559 C CA . HIS A 1 70 ? -16.274 5.844 9.473 1.00 90.62 70 HIS A CA 1
ATOM 560 C C . HIS A 1 70 ? -15.453 4.562 9.702 1.00 90.62 70 HIS A C 1
ATOM 562 O O . HIS A 1 70 ? -14.770 4.452 10.719 1.00 90.62 70 HIS A O 1
ATOM 568 N N . ARG A 1 71 ? -15.466 3.616 8.751 1.00 91.25 71 ARG A N 1
ATOM 569 C CA . ARG A 1 71 ? -14.655 2.390 8.816 1.00 91.25 71 ARG A CA 1
ATOM 570 C C . ARG A 1 71 ? -13.189 2.687 8.559 1.00 91.25 71 ARG A C 1
ATOM 572 O O . ARG A 1 71 ? -12.342 2.187 9.287 1.00 91.25 71 ARG A O 1
ATOM 579 N N . VAL A 1 72 ? -12.899 3.567 7.598 1.00 91.94 72 VAL A N 1
ATOM 580 C CA . VAL A 1 72 ? -11.532 4.057 7.355 1.00 91.94 72 VAL A CA 1
ATOM 581 C C . VAL A 1 72 ? -10.950 4.663 8.634 1.00 91.94 72 VAL A C 1
ATOM 583 O O . VAL A 1 72 ? -9.834 4.334 9.020 1.00 91.94 72 VAL A O 1
ATOM 586 N N . LEU A 1 73 ? -11.722 5.493 9.345 1.00 92.38 73 LEU A N 1
ATOM 587 C CA . LEU A 1 73 ? -11.281 6.081 10.614 1.00 92.38 73 LEU A CA 1
ATOM 588 C C . LEU A 1 73 ? -11.006 5.022 11.692 1.00 92.38 73 LEU A C 1
ATOM 590 O O . LEU A 1 73 ? -9.992 5.114 12.384 1.00 92.38 73 LEU A O 1
ATOM 594 N N . ALA A 1 74 ? -11.878 4.019 11.828 1.00 91.44 74 ALA A N 1
ATOM 595 C CA . ALA A 1 74 ? -11.699 2.938 12.797 1.00 91.44 74 ALA A CA 1
ATOM 596 C C . ALA A 1 74 ? -10.451 2.093 12.494 1.00 91.44 74 ALA A C 1
ATOM 598 O O . ALA A 1 74 ? -9.653 1.832 13.394 1.00 91.44 74 ALA A O 1
ATOM 599 N N . VAL A 1 75 ? -10.248 1.732 11.224 1.00 92.19 75 VAL A N 1
ATOM 600 C CA . VAL A 1 75 ? -9.080 0.974 10.759 1.00 92.19 75 VAL A CA 1
ATOM 601 C C . VAL A 1 75 ? -7.790 1.770 10.971 1.00 92.19 75 VAL A C 1
ATOM 603 O O . VAL A 1 75 ? -6.861 1.251 11.586 1.00 92.19 75 VAL A O 1
ATOM 606 N N . ASN A 1 76 ? -7.753 3.045 10.569 1.00 92.75 76 ASN A N 1
ATOM 607 C CA . ASN A 1 76 ? -6.589 3.919 10.765 1.00 92.75 76 ASN A CA 1
ATOM 608 C C . ASN A 1 76 ? -6.243 4.084 12.251 1.00 92.75 76 ASN A C 1
ATOM 610 O O . ASN A 1 76 ? -5.072 4.126 12.630 1.00 92.75 76 ASN A O 1
ATOM 614 N N . ARG A 1 77 ? -7.262 4.172 13.115 1.00 92.62 77 ARG A N 1
ATOM 615 C CA . ARG A 1 77 ? -7.060 4.225 14.564 1.00 92.62 77 ARG A CA 1
ATOM 616 C C . ARG A 1 77 ? -6.471 2.916 15.089 1.00 92.62 77 ARG A C 1
ATOM 618 O O . ARG A 1 77 ? -5.476 2.965 15.807 1.00 92.62 77 ARG A O 1
ATOM 625 N N . GLY A 1 78 ? -7.038 1.773 14.707 1.00 90.62 78 GLY A N 1
ATOM 626 C CA . GLY A 1 78 ? -6.537 0.460 15.119 1.00 90.62 78 GLY A CA 1
ATOM 627 C C . GLY A 1 78 ? -5.123 0.174 14.606 1.00 90.62 78 GLY A C 1
ATOM 628 O O . GLY A 1 78 ? -4.327 -0.454 15.302 1.00 90.62 78 GLY A O 1
ATOM 629 N N . GLU A 1 79 ? -4.762 0.679 13.426 1.00 90.81 79 GLU A N 1
ATOM 630 C CA . GLU A 1 79 ? -3.391 0.622 12.913 1.00 90.81 79 GLU A CA 1
ATOM 631 C C . GLU A 1 79 ? -2.435 1.492 13.742 1.00 90.81 79 GLU A C 1
ATOM 633 O O . GLU A 1 79 ? -1.365 1.025 14.147 1.00 90.81 79 GLU A O 1
ATOM 638 N N . LYS A 1 80 ? -2.837 2.736 14.048 1.00 90.88 80 LYS A N 1
ATOM 639 C CA . LYS A 1 80 ? -2.055 3.687 14.854 1.00 90.88 80 LYS A CA 1
ATOM 640 C C . LYS A 1 80 ? -1.813 3.182 16.277 1.00 90.88 80 LYS A C 1
ATOM 642 O O . LYS A 1 80 ? -0.713 3.341 16.800 1.00 90.88 80 LYS A O 1
ATOM 647 N N . GLU A 1 81 ? -2.811 2.539 16.876 1.00 90.25 81 GLU A N 1
ATOM 648 C CA . GLU A 1 81 ? -2.711 1.876 18.183 1.00 90.25 81 GLU A CA 1
ATOM 649 C C . GLU A 1 81 ? -1.969 0.523 18.104 1.00 90.25 81 GLU A C 1
ATOM 651 O O . GLU A 1 81 ? -1.812 -0.162 19.107 1.00 90.25 81 GLU A O 1
ATOM 656 N N . LYS A 1 82 ? -1.449 0.144 16.924 1.00 88.69 82 LYS A N 1
ATOM 657 C CA . LYS A 1 82 ? -0.727 -1.113 16.656 1.00 88.69 82 LYS A CA 1
ATOM 658 C C . LYS A 1 82 ? -1.543 -2.375 16.963 1.00 88.69 82 LYS A C 1
ATOM 660 O O . LYS A 1 82 ? -0.962 -3.447 17.127 1.00 88.69 82 LYS A O 1
ATOM 665 N N . VAL A 1 83 ? -2.868 -2.276 16.946 1.00 90.62 83 VAL A N 1
ATOM 666 C CA . VAL A 1 83 ? -3.775 -3.415 17.116 1.00 90.62 83 VAL A CA 1
ATOM 667 C C . VAL A 1 83 ? -4.000 -4.141 15.792 1.00 90.62 83 VAL A C 1
ATOM 669 O O . VAL A 1 83 ? -3.947 -5.372 15.718 1.00 90.62 83 VAL A O 1
ATOM 672 N N . LEU A 1 84 ? -4.198 -3.370 14.723 1.00 92.19 84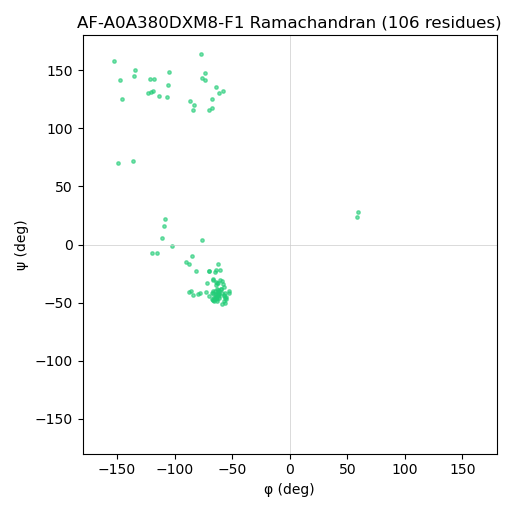 LEU A N 1
ATOM 673 C CA . LEU A 1 84 ? -4.485 -3.874 13.385 1.00 92.19 84 LEU A CA 1
ATOM 674 C C . LEU A 1 84 ? -3.261 -3.765 12.469 1.00 92.19 84 LEU A C 1
ATOM 676 O O . LEU A 1 84 ? -2.428 -2.864 12.584 1.00 92.19 84 LEU A O 1
ATOM 680 N N . SER A 1 85 ? -3.159 -4.708 11.542 1.00 93.00 85 SER A N 1
ATOM 681 C CA . SER A 1 85 ? -2.327 -4.632 10.348 1.00 93.00 85 SER A CA 1
ATOM 682 C C . SER A 1 85 ? -3.249 -4.423 9.161 1.00 93.00 85 SER A C 1
ATOM 684 O O . SER A 1 85 ? -4.178 -5.206 8.977 1.00 93.00 85 SER A O 1
ATOM 686 N N . VAL A 1 86 ? -2.978 -3.397 8.362 1.00 93.31 86 VAL A N 1
ATOM 687 C CA . VAL A 1 86 ? -3.750 -3.065 7.162 1.00 93.31 86 VAL A CA 1
ATOM 688 C C . VAL A 1 86 ? -2.929 -3.457 5.944 1.00 93.31 86 VAL A C 1
ATOM 690 O O . VAL A 1 86 ? -1.715 -3.251 5.913 1.00 93.31 86 VAL A O 1
ATOM 693 N N . LYS A 1 87 ? -3.576 -4.063 4.957 1.00 93.56 87 LYS A N 1
ATOM 694 C CA . LYS A 1 87 ? -2.985 -4.417 3.670 1.00 93.56 87 LYS A CA 1
ATOM 695 C C . LYS A 1 87 ? -3.935 -4.021 2.553 1.00 93.56 87 LYS A C 1
ATOM 697 O O . LYS A 1 87 ? -5.151 -4.023 2.732 1.00 93.56 87 LYS A O 1
ATOM 702 N N . PHE A 1 88 ? -3.355 -3.705 1.406 1.00 92.38 88 PHE A N 1
ATOM 703 C CA . PHE A 1 88 ? -4.088 -3.485 0.171 1.00 92.38 88 PHE A CA 1
ATOM 704 C C . PHE A 1 88 ? -3.714 -4.593 -0.797 1.00 92.38 88 PHE A C 1
ATOM 706 O O . PHE A 1 88 ? -2.532 -4.846 -1.024 1.00 92.38 88 PHE A O 1
ATOM 713 N N . GLU A 1 89 ? -4.724 -5.251 -1.339 1.00 91.25 89 GLU A N 1
ATOM 714 C CA . GLU A 1 89 ? -4.563 -6.361 -2.267 1.00 91.25 89 GLU A CA 1
ATOM 715 C C . GLU A 1 89 ? -5.308 -6.014 -3.547 1.00 91.25 89 GLU A C 1
ATOM 717 O O . GLU A 1 89 ? -6.457 -5.572 -3.521 1.00 91.25 89 GLU A O 1
ATOM 722 N N . PHE A 1 90 ? -4.635 -6.159 -4.679 1.00 92.38 90 PHE A N 1
ATOM 723 C CA . PHE A 1 90 ? -5.224 -5.973 -5.995 1.00 92.38 90 PHE A CA 1
ATOM 724 C C . PHE A 1 90 ? -4.457 -6.832 -6.998 1.00 92.38 90 PHE A C 1
ATOM 726 O O . PHE A 1 90 ? -3.312 -7.204 -6.748 1.00 92.38 90 PHE A O 1
ATOM 733 N N . ASP A 1 91 ? -5.093 -7.149 -8.121 1.00 89.44 91 ASP A N 1
ATOM 734 C CA . ASP A 1 91 ? -4.443 -7.894 -9.196 1.00 89.44 91 ASP A CA 1
ATOM 735 C C . ASP A 1 91 ? -3.342 -7.048 -9.859 1.00 89.44 91 ASP A C 1
ATOM 737 O O . ASP A 1 91 ? -3.621 -5.989 -10.435 1.00 89.44 91 ASP A O 1
ATOM 741 N N . THR A 1 92 ? -2.094 -7.511 -9.764 1.00 89.31 92 THR A N 1
ATOM 742 C CA . THR A 1 92 ? -0.926 -6.842 -10.347 1.00 89.31 92 THR A CA 1
ATOM 743 C C . THR A 1 92 ? -0.669 -7.252 -11.789 1.00 89.31 92 THR A C 1
ATOM 745 O O . THR A 1 92 ? -0.014 -6.489 -12.497 1.00 89.31 92 THR A O 1
ATOM 748 N N . THR A 1 93 ? -1.237 -8.363 -12.277 1.00 88.62 93 THR A N 1
ATOM 749 C CA . THR A 1 93 ? -0.950 -8.898 -13.620 1.00 88.62 93 THR A CA 1
ATOM 750 C C . THR A 1 93 ? -1.235 -7.868 -14.711 1.00 88.62 93 THR A C 1
ATOM 752 O O . THR A 1 93 ? -0.411 -7.627 -15.589 1.00 88.62 93 THR A O 1
ATOM 755 N N . SER A 1 94 ? -2.360 -7.156 -14.604 1.00 85.69 94 SER A N 1
ATOM 756 C CA . SER A 1 94 ? -2.722 -6.100 -15.562 1.00 85.69 94 SER A CA 1
ATOM 757 C C . SER A 1 94 ? -1.724 -4.931 -15.596 1.00 85.69 94 SER A C 1
ATOM 759 O O . SER A 1 94 ? -1.530 -4.301 -16.638 1.00 85.69 94 SER A O 1
ATOM 761 N N . VAL A 1 95 ? -1.111 -4.606 -14.455 1.00 87.69 95 VAL A N 1
ATOM 762 C CA . VAL A 1 95 ? -0.114 -3.532 -14.347 1.00 87.69 95 VAL A CA 1
ATOM 763 C C . VAL A 1 95 ? 1.244 -4.017 -14.839 1.00 87.69 95 VAL A C 1
ATOM 765 O O . VAL A 1 95 ? 1.916 -3.290 -15.567 1.00 87.69 95 VAL A O 1
ATOM 768 N N . GLU A 1 96 ? 1.635 -5.232 -14.467 1.00 89.00 96 GLU A N 1
ATOM 769 C CA . GLU A 1 96 ? 2.870 -5.878 -14.912 1.00 89.00 96 GLU A CA 1
ATOM 770 C C . GLU A 1 96 ? 2.908 -5.961 -16.440 1.00 89.00 96 GLU A C 1
ATOM 772 O O . GLU A 1 96 ? 3.858 -5.476 -17.053 1.00 89.00 96 GLU A O 1
ATOM 777 N N . ASP A 1 97 ? 1.823 -6.433 -17.063 1.00 88.56 97 ASP A N 1
ATOM 778 C CA . ASP A 1 97 ? 1.670 -6.471 -18.521 1.00 88.56 97 ASP A CA 1
ATOM 779 C C . ASP A 1 97 ? 1.754 -5.078 -19.153 1.00 88.56 97 ASP A C 1
ATOM 781 O O . ASP A 1 97 ? 2.312 -4.900 -20.241 1.00 88.56 97 ASP A O 1
ATO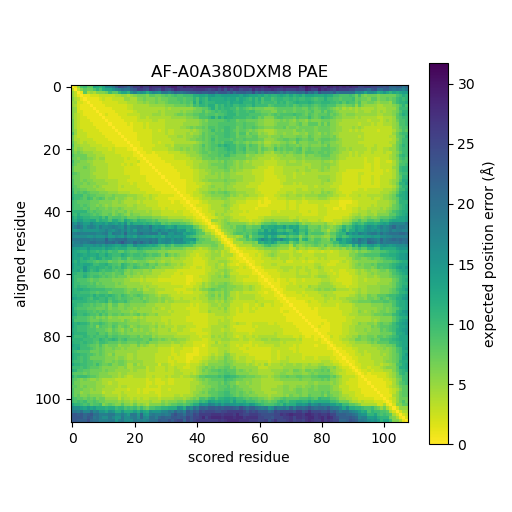M 785 N N . PHE A 1 98 ? 1.185 -4.067 -18.494 1.00 88.25 98 PHE A N 1
ATOM 786 C CA . PHE A 1 98 ? 1.230 -2.692 -18.978 1.00 88.25 98 PHE A CA 1
ATOM 787 C C . PHE A 1 98 ? 2.654 -2.128 -18.954 1.00 88.25 98 PHE A C 1
ATOM 789 O O . PHE A 1 98 ? 3.088 -1.558 -19.955 1.00 88.25 98 PHE A O 1
ATOM 796 N N . ILE A 1 99 ? 3.380 -2.294 -17.845 1.00 88.75 99 ILE A N 1
ATOM 797 C CA . ILE A 1 99 ? 4.767 -1.827 -17.704 1.00 88.75 99 ILE A CA 1
ATOM 798 C C . ILE A 1 99 ? 5.669 -2.583 -18.683 1.00 88.75 99 ILE A C 1
ATOM 800 O O . ILE A 1 99 ? 6.416 -1.955 -19.431 1.00 88.75 99 ILE A O 1
ATOM 804 N N . ALA A 1 100 ? 5.528 -3.910 -18.759 1.00 87.88 100 ALA A N 1
ATOM 805 C CA . ALA A 1 100 ? 6.275 -4.753 -19.685 1.00 87.88 100 ALA A CA 1
ATOM 806 C C . ALA A 1 100 ? 6.088 -4.296 -21.139 1.00 87.88 100 ALA A C 1
ATOM 808 O O . ALA A 1 100 ? 7.065 -4.110 -21.856 1.00 87.88 100 ALA A O 1
ATOM 809 N N . ARG A 1 101 ? 4.854 -4.016 -21.577 1.00 86.50 101 ARG A N 1
ATOM 810 C CA . ARG A 1 101 ? 4.602 -3.495 -22.933 1.00 86.50 101 ARG A CA 1
ATOM 811 C C . ARG A 1 101 ? 5.217 -2.123 -23.181 1.00 86.50 101 ARG A C 1
ATOM 813 O O . ARG A 1 101 ? 5.534 -1.823 -24.321 1.00 86.50 101 ARG A O 1
ATOM 820 N N . GLN A 1 102 ? 5.321 -1.262 -22.175 1.00 84.81 102 GLN A N 1
ATOM 821 C CA . GLN A 1 102 ? 5.884 0.073 -22.371 1.00 84.81 102 GLN A CA 1
ATOM 822 C C . GLN A 1 102 ? 7.410 0.042 -22.449 1.00 84.81 102 GLN A C 1
ATOM 824 O O . GLN A 1 102 ? 7.961 0.702 -23.317 1.00 84.81 102 GLN A O 1
ATOM 829 N N . GLU A 1 103 ? 8.076 -0.747 -21.608 1.00 82.31 103 GLU A N 1
ATOM 830 C CA . GLU A 1 103 ? 9.543 -0.789 -21.547 1.00 82.31 103 GLU A CA 1
ATOM 831 C C . GLU A 1 103 ? 10.150 -1.799 -22.538 1.00 82.31 103 GLU A C 1
ATOM 833 O O . GLU A 1 103 ? 11.125 -1.493 -23.219 1.00 82.31 103 GLU A O 1
ATOM 838 N N . ILE A 1 104 ? 9.555 -2.988 -22.705 1.00 69.56 104 ILE A N 1
ATOM 839 C CA . ILE A 1 104 ? 10.111 -4.044 -23.577 1.00 69.56 104 ILE A CA 1
ATOM 840 C C . ILE A 1 104 ? 9.955 -3.684 -25.060 1.00 69.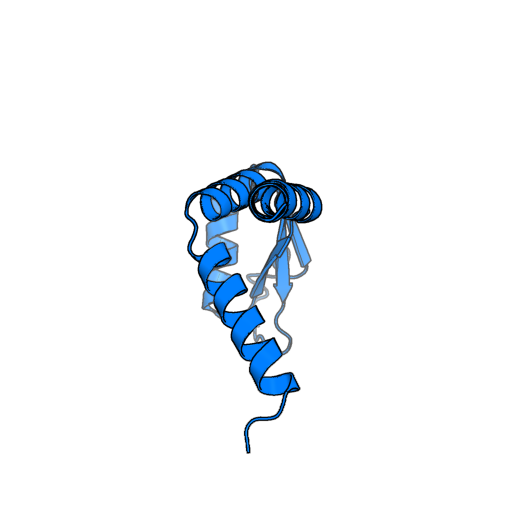56 104 ILE A C 1
ATOM 842 O O . ILE A 1 104 ? 10.839 -3.993 -25.852 1.00 69.56 104 ILE A O 1
ATOM 846 N N . ILE A 1 105 ? 8.882 -2.982 -25.448 1.00 55.69 105 ILE A N 1
ATOM 847 C CA . ILE A 1 105 ? 8.707 -2.502 -26.834 1.00 55.69 105 ILE A CA 1
ATOM 848 C C . ILE A 1 105 ? 9.705 -1.382 -27.174 1.00 55.69 105 ILE A C 1
ATOM 850 O O . ILE A 1 105 ? 10.000 -1.176 -28.341 1.00 55.69 105 ILE A O 1
ATOM 854 N N . ILE A 1 106 ? 10.239 -0.662 -26.183 1.00 47.06 106 ILE A N 1
ATOM 855 C CA . ILE A 1 106 ? 11.249 0.387 -26.408 1.00 47.06 106 ILE A CA 1
ATOM 856 C C . ILE A 1 106 ? 12.660 -0.210 -26.564 1.00 47.06 106 ILE A C 1
ATOM 858 O O . ILE A 1 106 ? 13.526 0.417 -27.171 1.00 47.06 106 ILE A O 1
ATOM 862 N N . ILE A 1 107 ? 12.894 -1.418 -26.040 1.00 45.28 107 ILE A N 1
ATOM 863 C CA . ILE A 1 107 ? 14.197 -2.104 -26.078 1.00 45.28 107 ILE A CA 1
ATOM 864 C C . ILE A 1 107 ? 14.355 -2.994 -27.332 1.00 45.28 107 ILE A C 1
ATOM 866 O O . ILE A 1 107 ? 15.47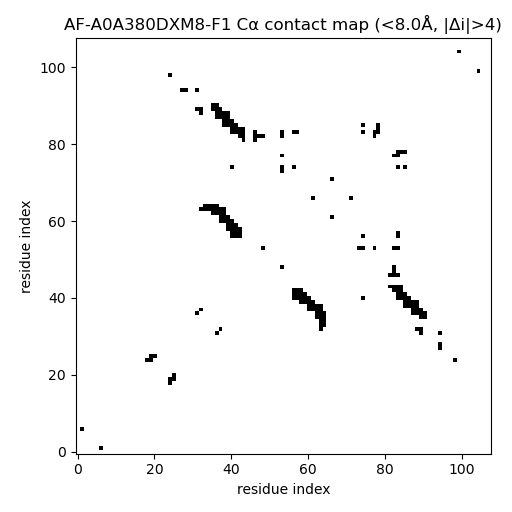6 -3.390 -27.655 1.00 45.28 107 ILE A O 1
ATOM 870 N N . MET A 1 108 ? 13.265 -3.292 -28.050 1.00 43.41 108 MET A N 1
ATOM 871 C CA . MET A 1 108 ? 13.252 -4.110 -29.274 1.00 43.41 108 MET A CA 1
ATOM 872 C C . MET A 1 108 ? 13.118 -3.250 -30.532 1.00 43.41 108 MET A C 1
ATOM 874 O O . MET A 1 108 ? 13.844 -3.540 -31.509 1.00 43.41 108 MET A O 1
#

Organism: Staphylococcus aureus (NCBI:txid1280)

Sequence (108 aa):
MQSVEDAIKGAQDIIAEQISDNPKYRTKILKDMYHQGVLTTSKKKNAEDEKGIFEMYYAYSEPIKRIANHRVLAVNRGEKEKVLSVKFEFDTTSVEDFIARQEIIIIM

Secondary structure (DSSP, 8-state):
---HHHHHHHHHHHHHHHHHH-HHHHHHHHHHHHHH-EEEEEE-TT---TT-TTGGGTEEEEETTT--HHHHHHHHHHHHTTSEEEEEE---HHHHHHHHHHHHHHH-

Foldseek 3Di:
DQDPVNVVVVVVVVVVVVLVPPVVLVVVVVVQLLVFKKKFKAFDPPDDDVPCQCVVRNTDIDRNNPDDPVVVVSQVVCVVSVGMDIDMDGDCPVSVVVSCVVPVVVVD